Protein AF-A0A378MNL1-F1 (afdb_monomer_lite)

Structure (mmCIF, N/CA/C/O backbone):
data_AF-A0A378MNL1-F1
#
_entry.id   AF-A0A378MNL1-F1
#
loop_
_atom_site.group_PDB
_atom_site.id
_atom_site.type_symbol
_atom_site.label_atom_id
_atom_site.label_alt_id
_atom_site.label_comp_id
_atom_site.label_asym_id
_atom_site.label_entity_id
_atom_site.label_seq_id
_atom_site.pdbx_PDB_ins_code
_atom_site.Cartn_x
_atom_site.Cartn_y
_atom_site.Cartn_z
_atom_site.occupancy
_atom_site.B_iso_or_equiv
_atom_site.auth_seq_id
_atom_site.auth_comp_id
_atom_site.auth_asym_id
_atom_site.auth_atom_id
_atom_site.pdbx_PDB_model_num
ATOM 1 N N . MET A 1 1 ? 4.479 -5.679 9.907 1.00 75.38 1 MET A N 1
ATOM 2 C CA . MET A 1 1 ? 3.067 -5.256 10.039 1.00 75.38 1 MET A CA 1
ATOM 3 C C . MET A 1 1 ? 2.194 -6.286 10.758 1.00 75.38 1 MET A C 1
ATOM 5 O O . MET A 1 1 ? 1.502 -5.897 11.683 1.00 75.38 1 MET A O 1
ATOM 9 N N . ASN A 1 2 ? 2.254 -7.585 10.423 1.00 77.62 2 ASN A N 1
ATOM 10 C CA . ASN A 1 2 ? 1.423 -8.611 11.089 1.00 77.62 2 ASN A CA 1
ATOM 11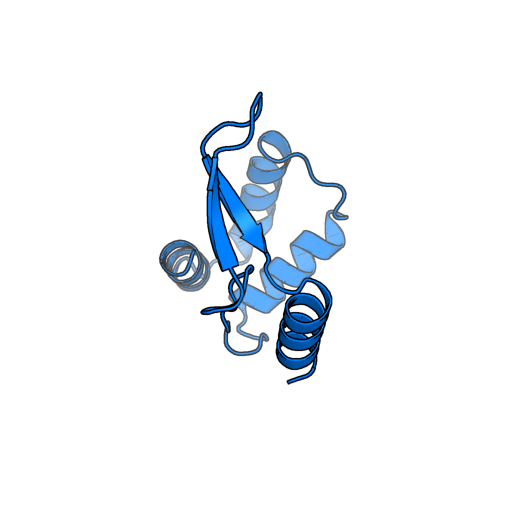 C C . ASN A 1 2 ? 1.551 -8.639 12.621 1.00 77.62 2 ASN A C 1
ATOM 13 O O . ASN A 1 2 ? 0.536 -8.599 13.302 1.00 77.62 2 ASN A O 1
ATOM 17 N N . ALA A 1 3 ? 2.776 -8.604 13.154 1.00 80.00 3 ALA A N 1
ATOM 18 C CA . ALA A 1 3 ? 2.997 -8.576 14.602 1.00 80.00 3 ALA A CA 1
ATOM 19 C C . ALA A 1 3 ? 2.374 -7.339 15.282 1.00 80.00 3 ALA A C 1
ATOM 21 O O . ALA A 1 3 ? 1.797 -7.447 16.357 1.00 80.00 3 ALA A O 1
ATOM 22 N N . LEU A 1 4 ? 2.420 -6.170 14.628 1.00 77.44 4 LEU A N 1
ATOM 23 C CA . LEU A 1 4 ? 1.775 -4.951 15.134 1.00 77.44 4 LEU A CA 1
ATOM 24 C C . LEU A 1 4 ? 0.247 -5.089 15.145 1.00 77.44 4 LEU A C 1
ATOM 26 O O . LEU A 1 4 ? -0.391 -4.666 16.103 1.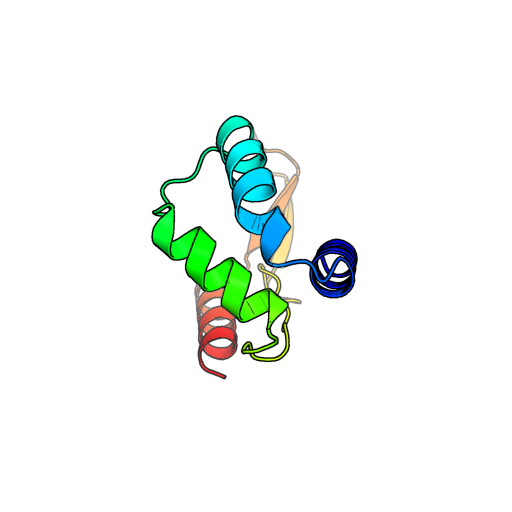00 77.44 4 LEU A O 1
ATOM 30 N N . LYS A 1 5 ? -0.336 -5.718 14.113 1.00 76.38 5 LYS A N 1
ATOM 31 C CA . LYS A 1 5 ? -1.768 -6.057 14.073 1.00 76.38 5 LYS A CA 1
ATOM 32 C C . LYS A 1 5 ? -2.149 -6.979 15.232 1.00 76.38 5 LYS A C 1
ATOM 34 O O . LYS A 1 5 ? -3.092 -6.678 15.954 1.00 76.38 5 LYS A O 1
ATOM 39 N N . GLU A 1 6 ? -1.424 -8.078 15.417 1.00 76.06 6 GLU A N 1
ATOM 40 C CA . GLU A 1 6 ? -1.687 -9.047 16.490 1.00 76.06 6 GLU A CA 1
ATOM 41 C C . GLU A 1 6 ? -1.577 -8.397 17.873 1.00 76.06 6 GLU A C 1
ATOM 43 O O . GLU A 1 6 ? -2.425 -8.616 18.739 1.00 76.06 6 GLU A O 1
ATOM 48 N N . GLN A 1 7 ? -0.589 -7.524 18.067 1.00 74.06 7 GLN A N 1
ATOM 49 C CA . GLN A 1 7 ? -0.426 -6.768 19.303 1.00 74.06 7 GLN A CA 1
ATOM 50 C C . GLN A 1 7 ? -1.554 -5.746 19.518 1.00 74.06 7 GLN A C 1
ATOM 52 O O . GLN A 1 7 ? -2.053 -5.613 20.632 1.00 74.06 7 GLN A O 1
ATOM 57 N N . ALA A 1 8 ? -1.994 -5.043 18.470 1.00 71.19 8 ALA A N 1
ATOM 58 C CA . ALA A 1 8 ? -3.088 -4.076 18.563 1.00 71.19 8 ALA A CA 1
ATOM 59 C C . ALA A 1 8 ? -4.428 -4.747 18.908 1.00 71.19 8 ALA A C 1
ATOM 61 O O . ALA A 1 8 ? -5.170 -4.241 19.748 1.00 71.19 8 ALA A O 1
ATOM 62 N N . VAL A 1 9 ? -4.713 -5.905 18.303 1.00 69.94 9 VAL A N 1
ATOM 63 C CA . VAL A 1 9 ? -5.925 -6.690 18.585 1.00 69.94 9 VAL A CA 1
ATOM 64 C C . VAL A 1 9 ? -5.863 -7.319 19.982 1.00 69.94 9 VAL A C 1
ATOM 66 O O . VAL A 1 9 ? -6.839 -7.255 20.725 1.00 69.94 9 VAL A O 1
ATOM 69 N N . SER A 1 10 ? -4.713 -7.871 20.386 1.00 66.25 10 SER A N 1
ATOM 70 C CA . SER A 1 10 ? -4.556 -8.506 21.707 1.00 66.25 10 SER A CA 1
ATOM 71 C C . SER A 1 10 ? -4.509 -7.512 22.876 1.00 66.25 10 SER A C 1
ATOM 73 O O . SER A 1 10 ? -4.891 -7.870 23.988 1.00 66.25 10 SER A O 1
ATOM 75 N N . ALA A 1 11 ? -4.114 -6.253 22.642 1.00 60.44 11 ALA A N 1
ATOM 76 C CA . ALA A 1 11 ? -4.140 -5.194 23.654 1.00 60.44 11 ALA A CA 1
ATOM 77 C C . ALA A 1 11 ? -5.565 -4.759 24.066 1.00 60.44 11 ALA A C 1
ATOM 79 O O . ALA A 1 11 ? -5.708 -4.055 25.068 1.00 60.44 11 ALA A O 1
ATOM 80 N N . GLY A 1 12 ? -6.601 -5.175 23.321 1.00 58.38 12 GLY A N 1
ATOM 81 C CA . GLY A 1 12 ? -7.975 -5.417 23.794 1.00 58.38 12 GLY A CA 1
ATOM 82 C C . GLY A 1 12 ? -8.749 -4.280 24.476 1.00 58.38 12 GLY A C 1
ATOM 83 O O . GLY A 1 12 ? -9.834 -4.522 24.998 1.00 58.38 12 GLY A O 1
ATOM 84 N N . SER A 1 13 ? -8.243 -3.048 24.517 1.00 63.41 13 SER A N 1
ATOM 85 C CA . SER A 1 13 ? -8.820 -1.996 25.355 1.00 63.41 13 SER A CA 1
ATOM 86 C C . SER A 1 13 ? -9.200 -0.770 24.532 1.00 63.41 13 SER A C 1
ATOM 88 O O . SER A 1 13 ? -8.406 0.150 24.339 1.00 63.41 13 SER A O 1
ATOM 90 N N . ILE A 1 14 ? -10.458 -0.751 24.080 1.00 69.88 14 ILE A N 1
ATOM 91 C CA . ILE A 1 14 ? -11.092 0.373 23.364 1.00 69.88 14 ILE A CA 1
ATOM 92 C C . ILE A 1 14 ? -10.950 1.684 24.156 1.00 69.88 14 ILE A C 1
ATOM 94 O O . ILE A 1 14 ? -10.822 2.757 23.573 1.00 69.88 14 ILE A O 1
ATOM 98 N N . THR A 1 15 ? -10.898 1.607 25.489 1.00 76.06 15 THR A N 1
ATOM 99 C CA . THR A 1 15 ? -10.752 2.769 26.376 1.00 76.06 15 THR A CA 1
ATOM 100 C C . THR A 1 15 ? -9.409 3.485 26.236 1.00 76.06 15 THR A C 1
ATOM 102 O O . THR A 1 15 ? -9.344 4.676 26.512 1.00 76.06 15 THR A O 1
ATOM 105 N N . LYS A 1 16 ? -8.352 2.804 25.772 1.00 78.44 16 LYS A N 1
ATOM 106 C CA . LYS A 1 16 ? -7.023 3.402 25.546 1.00 78.44 16 LYS A CA 1
ATOM 107 C C . LYS A 1 16 ? -6.842 3.954 24.130 1.00 78.44 16 LYS A C 1
ATOM 109 O O . LYS A 1 16 ? -5.816 4.568 23.848 1.00 78.44 16 LYS A O 1
ATOM 114 N N . LEU A 1 17 ? -7.812 3.746 23.233 1.00 77.62 17 LEU A N 1
ATOM 115 C CA . LEU A 1 17 ? -7.725 4.220 21.848 1.00 77.62 17 LEU A CA 1
ATOM 1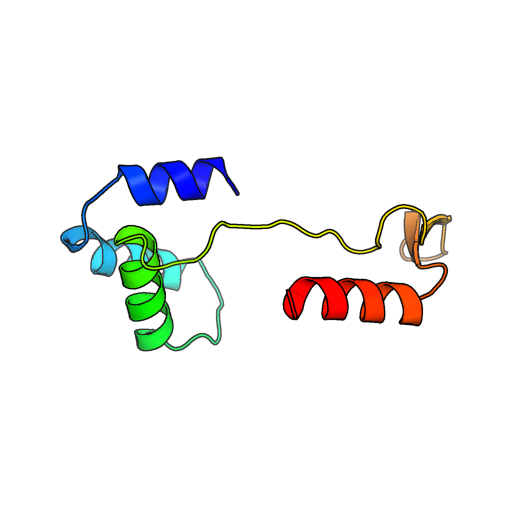16 C C . LEU A 1 17 ? -7.568 5.744 21.738 1.00 77.62 17 LEU A C 1
ATOM 118 O O . LEU A 1 17 ? -6.706 6.160 20.962 1.00 77.62 17 LEU A O 1
ATOM 122 N N . PRO A 1 18 ? -8.306 6.584 22.497 1.00 81.19 18 PRO A N 1
ATOM 123 C CA . PRO A 1 18 ? -8.109 8.033 22.443 1.00 81.19 18 PRO A CA 1
ATOM 124 C C . PRO A 1 18 ? -6.668 8.447 22.780 1.00 81.19 18 PRO A C 1
ATOM 126 O O . PRO A 1 18 ? -6.064 9.218 22.036 1.00 81.19 18 PRO A O 1
ATOM 129 N N . ASP A 1 19 ? -6.084 7.868 23.834 1.00 83.56 19 ASP A N 1
ATOM 130 C CA . ASP A 1 19 ? -4.712 8.166 24.267 1.00 83.56 19 ASP A CA 1
ATOM 131 C C . ASP A 1 19 ? -3.670 7.743 23.225 1.00 83.56 19 ASP A C 1
ATOM 133 O O . ASP A 1 19 ? -2.698 8.457 22.970 1.00 83.56 19 ASP A O 1
ATOM 137 N N . VAL A 1 20 ? -3.861 6.570 22.612 1.00 81.06 20 VAL A N 1
ATOM 138 C CA . VAL A 1 20 ? -2.975 6.062 21.556 1.00 81.06 20 VAL A CA 1
ATOM 139 C C . VAL A 1 20 ? -3.045 6.955 20.319 1.00 81.06 20 VAL A C 1
ATOM 141 O O . VAL A 1 20 ? -2.000 7.332 19.791 1.00 81.06 20 VAL A O 1
ATOM 144 N N . LEU A 1 21 ? -4.246 7.345 19.882 1.00 79.50 21 LEU A N 1
ATOM 145 C CA . LEU A 1 21 ? -4.423 8.250 18.743 1.00 79.50 21 LEU A CA 1
ATOM 146 C C . LEU A 1 21 ? -3.800 9.625 19.003 1.00 79.50 21 LEU A C 1
ATOM 148 O O . LEU A 1 21 ? -3.134 10.158 18.118 1.00 79.50 21 LEU A O 1
ATOM 152 N N . GLY A 1 22 ? -3.949 10.165 20.217 1.00 81.69 22 GLY A N 1
ATOM 153 C CA . GLY A 1 22 ? -3.316 11.425 20.611 1.00 81.69 22 GLY A CA 1
ATOM 154 C C . GLY A 1 22 ? -1.789 11.368 20.527 1.00 81.69 22 GLY A C 1
ATOM 155 O O . GLY A 1 22 ? -1.160 12.293 20.018 1.00 81.69 22 GLY A O 1
ATOM 156 N N . LYS A 1 23 ? -1.180 10.249 20.941 1.00 84.12 23 LYS A N 1
ATOM 157 C CA . LYS A 1 23 ? 0.267 10.034 20.781 1.00 84.12 23 LYS A CA 1
ATOM 158 C C . LYS A 1 23 ? 0.664 9.899 19.311 1.00 84.12 23 LYS A C 1
ATOM 160 O O . LYS A 1 23 ? 1.631 10.524 18.896 1.00 84.12 23 LYS A O 1
ATOM 165 N N . LEU A 1 24 ? -0.072 9.121 18.514 1.00 81.00 24 LEU A N 1
ATOM 166 C CA . LEU A 1 24 ? 0.249 8.893 17.099 1.00 81.00 24 LEU A CA 1
ATOM 167 C C . LEU A 1 24 ? 0.178 10.171 16.256 1.00 81.00 24 LEU A C 1
ATOM 169 O O . LEU A 1 24 ? 1.040 10.354 15.401 1.00 81.00 24 LEU A O 1
ATOM 173 N N . GLN A 1 25 ? -0.785 11.062 16.515 1.00 77.69 25 GLN A N 1
ATOM 174 C CA . GLN A 1 25 ? -0.900 12.345 15.805 1.00 77.69 25 GLN A CA 1
ATOM 175 C C . GLN A 1 25 ? 0.335 13.237 15.987 1.00 77.69 25 GLN A C 1
ATOM 177 O O . GLN A 1 25 ? 0.733 13.919 15.051 1.00 77.69 25 GLN A O 1
ATOM 182 N N . GLY A 1 26 ? 0.986 13.201 17.155 1.00 80.12 26 GLY A N 1
ATOM 183 C CA . GLY A 1 26 ? 2.218 13.962 17.392 1.00 80.12 26 GLY A CA 1
ATOM 184 C C . GLY A 1 26 ? 3.439 13.437 16.624 1.00 80.12 26 GLY A C 1
ATOM 185 O O . GLY A 1 26 ? 4.391 14.184 16.414 1.00 80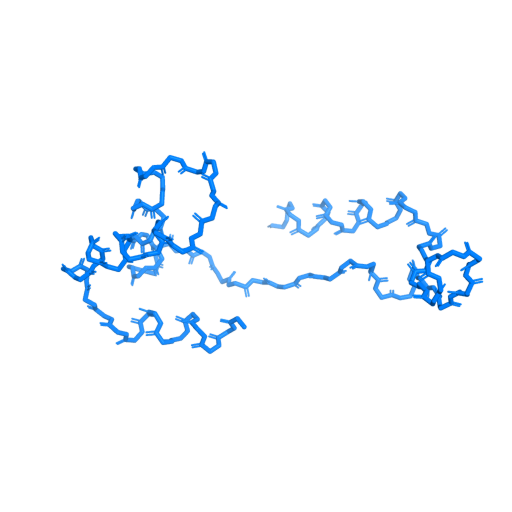.12 26 GLY A O 1
ATOM 186 N N . TYR A 1 27 ? 3.414 12.170 16.196 1.00 84.69 27 TYR A N 1
ATOM 187 C CA . TYR A 1 27 ? 4.539 11.498 15.529 1.00 84.69 27 TYR A CA 1
ATOM 188 C C . TYR A 1 27 ? 4.260 11.112 14.069 1.00 84.69 27 TYR A C 1
ATOM 190 O O . TYR A 1 27 ? 5.156 10.605 13.397 1.00 84.69 27 TYR A O 1
ATOM 198 N N . THR A 1 28 ? 3.042 11.338 13.568 1.00 84.81 28 THR A N 1
ATOM 199 C CA . THR A 1 28 ? 2.618 10.929 12.222 1.00 84.81 28 THR A CA 1
ATOM 200 C C . THR A 1 28 ? 2.055 12.123 11.469 1.00 84.81 28 THR A C 1
ATOM 202 O O . THR A 1 28 ? 1.035 12.682 11.860 1.00 84.81 28 THR A O 1
ATOM 205 N N . ALA A 1 29 ? 2.678 12.481 10.349 1.00 87.56 29 ALA A N 1
ATOM 206 C CA . ALA A 1 29 ? 2.082 13.414 9.401 1.00 87.56 29 ALA A CA 1
ATOM 207 C C . ALA A 1 29 ? 1.047 12.662 8.547 1.00 87.56 29 ALA A C 1
ATOM 209 O O . ALA A 1 29 ? 1.406 11.761 7.790 1.00 87.56 29 ALA A O 1
ATOM 210 N N . THR A 1 30 ? -0.235 13.001 8.695 1.00 87.69 30 THR A N 1
ATOM 211 C CA . THR A 1 30 ? -1.338 12.411 7.924 1.00 87.69 30 THR A CA 1
ATOM 212 C C . THR A 1 30 ? -2.419 13.451 7.644 1.00 87.69 30 THR A C 1
ATOM 214 O O . THR A 1 30 ? -2.654 14.347 8.450 1.00 87.69 30 THR A O 1
ATOM 217 N N . ASP A 1 31 ? -3.070 13.321 6.495 1.00 90.12 31 ASP A N 1
ATOM 218 C CA . ASP A 1 31 ? -4.247 14.080 6.072 1.00 90.12 31 ASP A CA 1
ATOM 219 C C . ASP A 1 31 ? -5.568 13.382 6.446 1.00 90.12 31 ASP A C 1
ATOM 221 O O . ASP A 1 31 ? -6.653 13.902 6.174 1.00 90.12 31 ASP A O 1
ATOM 225 N N . LEU A 1 32 ? -5.497 12.212 7.092 1.00 90.00 32 LEU A N 1
ATOM 226 C CA . LEU A 1 32 ? -6.673 11.462 7.506 1.00 90.00 32 LEU A CA 1
ATOM 227 C C . LEU A 1 32 ? -7.429 12.203 8.619 1.00 90.00 32 LEU A C 1
ATOM 229 O O . LEU A 1 32 ? -6.850 12.513 9.665 1.00 90.00 32 LEU A O 1
ATOM 233 N N . PRO A 1 33 ? -8.746 12.419 8.462 1.00 89.94 33 PRO A N 1
ATOM 234 C CA . PRO A 1 33 ? -9.572 12.984 9.517 1.00 89.94 33 PRO A CA 1
ATOM 235 C C . PRO A 1 33 ? -9.544 12.134 10.797 1.00 89.94 33 PRO A C 1
ATOM 237 O O . PRO A 1 33 ? -9.677 10.907 10.754 1.00 89.94 33 PRO A O 1
ATOM 240 N N . SER A 1 34 ? -9.459 12.778 11.964 1.00 85.50 34 SER A N 1
ATOM 241 C CA . SER A 1 34 ? -9.395 12.085 13.262 1.00 85.50 34 SER A CA 1
ATOM 242 C C . SER A 1 34 ? -10.592 11.161 13.523 1.00 85.50 34 SER A C 1
ATOM 244 O O . SER A 1 34 ? -10.438 10.109 14.141 1.00 85.50 34 SER A O 1
ATOM 246 N N . ASN A 1 35 ? -11.786 11.517 13.034 1.00 88.44 35 ASN A N 1
ATOM 247 C CA . ASN A 1 35 ? -12.987 10.685 13.155 1.00 88.44 35 ASN A CA 1
ATOM 248 C C . ASN A 1 35 ? -12.898 9.397 12.318 1.00 88.44 35 ASN A C 1
ATOM 250 O O . ASN A 1 35 ? -13.368 8.351 12.765 1.00 88.44 35 ASN A O 1
ATOM 254 N N . LEU A 1 36 ? -12.275 9.458 11.137 1.00 90.06 36 LEU A N 1
ATOM 255 C CA . LEU A 1 36 ? -12.029 8.297 10.289 1.00 90.06 36 LEU A CA 1
ATOM 256 C C . LEU A 1 36 ? -11.024 7.359 10.960 1.00 90.06 36 LEU A C 1
ATOM 258 O O . LEU A 1 36 ? -11.298 6.169 11.078 1.00 90.06 36 LEU A O 1
ATOM 262 N N . LEU A 1 37 ? -9.916 7.896 11.482 1.00 88.00 37 LEU A N 1
ATOM 263 C CA . LEU A 1 37 ? -8.928 7.116 12.237 1.00 88.00 37 LEU A CA 1
ATOM 264 C C . LEU A 1 37 ? -9.554 6.415 13.450 1.00 88.00 37 LEU A C 1
ATOM 266 O O . LEU A 1 37 ? -9.314 5.229 13.673 1.00 88.00 37 LEU A O 1
ATOM 270 N N . PHE A 1 38 ? -10.386 7.130 14.209 1.00 86.31 38 PHE A N 1
ATOM 271 C CA . PHE A 1 38 ? -11.070 6.579 15.376 1.00 86.31 38 PHE A CA 1
ATOM 272 C C . PHE A 1 38 ? -12.039 5.452 15.007 1.00 86.31 38 PHE A C 1
ATOM 274 O O . PHE A 1 38 ? -11.976 4.373 15.595 1.00 86.31 38 PHE A O 1
ATOM 281 N N . LYS A 1 39 ? -12.904 5.676 14.008 1.00 88.62 39 LYS A N 1
ATOM 282 C CA . LYS A 1 39 ? -13.876 4.675 13.557 1.00 88.62 39 LYS A CA 1
ATOM 283 C C . LYS A 1 39 ? -13.178 3.421 13.027 1.00 88.62 39 LYS A C 1
ATOM 285 O O . LYS A 1 39 ? -13.476 2.325 13.493 1.00 88.62 39 LYS A O 1
ATOM 290 N N . THR A 1 40 ? -12.202 3.589 12.134 1.00 88.31 40 THR A N 1
ATOM 291 C CA . THR A 1 40 ? -11.424 2.478 11.568 1.00 88.31 40 THR A CA 1
ATOM 292 C C . THR A 1 40 ? -10.671 1.709 12.654 1.00 88.31 40 THR A C 1
ATOM 294 O O . THR A 1 40 ? -10.652 0.480 12.636 1.00 88.31 40 THR A O 1
ATOM 297 N N . GLY A 1 41 ? -10.090 2.406 13.638 1.00 84.06 41 GLY A N 1
ATOM 298 C CA . GLY A 1 41 ? -9.419 1.772 14.774 1.00 84.06 41 GLY A CA 1
ATOM 299 C C . GLY A 1 41 ? -10.361 0.915 15.626 1.00 84.06 41 GLY A C 1
ATOM 300 O O . GLY A 1 41 ? -10.005 -0.205 15.992 1.00 84.06 41 GLY A O 1
ATOM 301 N N . ILE A 1 42 ? -11.576 1.402 15.903 1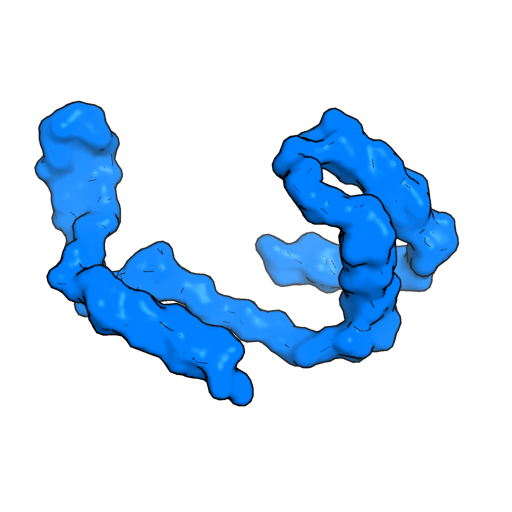.00 85.56 42 ILE A N 1
ATOM 302 C CA . ILE A 1 42 ? -12.603 0.635 16.623 1.00 85.56 42 ILE A CA 1
ATOM 303 C C . ILE A 1 42 ? -13.046 -0.587 15.818 1.00 85.56 42 ILE A C 1
ATOM 305 O O . ILE A 1 42 ? -13.076 -1.686 16.370 1.00 85.56 42 ILE A O 1
ATOM 309 N N . ASP A 1 43 ? -13.375 -0.414 14.536 1.00 87.44 43 ASP A N 1
ATOM 310 C CA . ASP A 1 43 ? -13.840 -1.511 13.682 1.00 87.44 43 ASP A CA 1
ATOM 311 C C . ASP A 1 43 ? -12.786 -2.629 13.598 1.00 87.44 43 ASP A C 1
ATOM 313 O O . ASP A 1 43 ? -13.126 -3.810 13.700 1.00 87.44 43 ASP A O 1
ATOM 317 N N . PHE A 1 44 ? -11.501 -2.265 13.540 1.00 84.50 44 PHE A N 1
ATOM 318 C CA . PHE A 1 44 ? -10.379 -3.204 13.558 1.00 84.50 44 PHE A CA 1
ATOM 319 C C . PHE A 1 44 ? -10.239 -3.973 14.879 1.00 84.50 44 PHE A C 1
ATOM 321 O O . PHE A 1 44 ? -10.100 -5.195 14.864 1.00 84.50 44 PHE A O 1
ATOM 328 N N . VAL A 1 45 ? -10.303 -3.290 16.031 1.00 80.31 45 VAL A N 1
ATOM 329 C CA . VAL A 1 45 ? -10.224 -3.942 17.357 1.00 80.31 45 VAL A CA 1
ATOM 330 C C . VAL A 1 45 ? -11.430 -4.850 17.607 1.00 80.31 45 VAL A C 1
ATOM 332 O O . VAL A 1 45 ? -11.285 -5.916 18.201 1.00 80.31 45 VAL A O 1
ATOM 335 N N . LEU A 1 46 ? -12.613 -4.458 17.131 1.00 83.94 46 LEU A N 1
ATOM 336 C CA . LEU A 1 46 ? -13.838 -5.254 17.232 1.00 83.94 46 LEU A CA 1
ATOM 337 C C . LEU A 1 46 ? -13.900 -6.413 16.225 1.00 83.94 46 LEU A C 1
ATOM 339 O O . LEU A 1 46 ? -14.891 -7.143 16.215 1.00 83.94 46 LEU A O 1
ATOM 343 N N . GLY A 1 47 ? -12.889 -6.578 15.365 1.00 80.94 47 GLY A N 1
ATOM 344 C CA . GLY A 1 47 ? -12.859 -7.637 14.356 1.00 80.94 47 GLY A CA 1
ATOM 345 C C . GLY A 1 47 ? -13.919 -7.483 13.263 1.00 80.94 47 GLY A C 1
ATOM 346 O O . GLY A 1 47 ? -14.230 -8.451 12.576 1.00 80.94 47 GLY A O 1
ATOM 347 N N . LYS A 1 48 ? -14.471 -6.278 13.070 1.00 85.12 48 LYS A N 1
ATOM 348 C CA . LYS A 1 48 ? -15.432 -5.952 12.003 1.00 85.12 48 LYS A CA 1
ATOM 349 C C . LYS A 1 48 ? -14.714 -5.656 10.684 1.00 85.12 48 LYS A C 1
ATOM 351 O O . LYS A 1 48 ? -15.035 -4.698 9.987 1.00 85.12 48 LYS A O 1
ATOM 356 N N . THR A 1 49 ? -13.697 -6.448 10.375 1.00 83.12 49 THR A N 1
ATOM 357 C CA . THR A 1 49 ? -12.828 -6.267 9.213 1.00 83.12 49 THR A CA 1
ATOM 358 C C . THR A 1 49 ? -12.615 -7.600 8.532 1.00 83.12 49 THR A C 1
ATOM 360 O O . THR A 1 49 ? -12.498 -8.627 9.201 1.00 83.12 49 THR A O 1
ATOM 363 N N . GLU A 1 50 ? -12.481 -7.571 7.216 1.00 85.75 50 GLU A N 1
ATOM 364 C CA . GLU A 1 50 ? -12.084 -8.740 6.443 1.00 85.75 50 GLU A CA 1
ATOM 365 C C . GLU A 1 50 ? -10.662 -9.214 6.807 1.00 85.75 50 GLU A C 1
ATOM 367 O O . GLU A 1 50 ? -9.875 -8.474 7.424 1.00 85.75 50 GLU A O 1
ATOM 372 N N . PRO A 1 51 ? -10.307 -10.468 6.469 1.00 86.19 51 PRO A N 1
ATOM 373 C CA . PRO A 1 51 ? -8.940 -10.950 6.590 1.00 86.19 51 PRO A CA 1
ATOM 374 C C . PRO A 1 51 ? -7.948 -10.006 5.901 1.00 86.19 51 PRO A C 1
ATOM 376 O O . PRO A 1 51 ? -8.182 -9.505 4.808 1.00 86.19 51 PRO A O 1
ATOM 379 N N . LEU A 1 52 ? -6.804 -9.765 6.549 1.00 86.81 52 LEU A N 1
ATOM 380 C CA . LEU A 1 52 ? -5.777 -8.902 5.969 1.00 86.81 52 LEU A CA 1
ATOM 381 C C . LEU A 1 52 ? -4.998 -9.682 4.908 1.00 86.81 52 LEU A C 1
ATOM 383 O O . LEU A 1 52 ? -4.133 -10.493 5.253 1.00 86.81 52 LEU A O 1
ATOM 387 N N . GLU A 1 53 ? -5.275 -9.400 3.643 1.00 91.44 53 GLU A N 1
ATOM 388 C CA . GLU A 1 53 ? -4.495 -9.902 2.516 1.00 91.44 53 GLU A CA 1
ATOM 389 C C . GLU A 1 53 ? -3.269 -9.025 2.226 1.00 91.44 53 GLU A C 1
ATOM 391 O O . GLU A 1 53 ? -3.133 -7.904 2.723 1.00 91.44 53 GLU A O 1
ATOM 396 N N . LYS A 1 54 ? -2.326 -9.553 1.440 1.00 93.38 54 LYS A N 1
ATOM 397 C CA . LYS A 1 54 ? -1.093 -8.850 1.074 1.00 93.38 54 LYS A CA 1
ATOM 398 C C . LYS A 1 54 ? -0.848 -8.941 -0.417 1.00 93.38 54 LYS A C 1
ATOM 400 O O . LYS A 1 54 ? -0.934 -10.013 -1.009 1.00 93.38 54 LYS A O 1
ATOM 405 N N . PHE A 1 55 ? -0.411 -7.823 -0.966 1.00 95.25 55 PHE A N 1
ATOM 406 C CA . PHE A 1 55 ? 0.065 -7.700 -2.330 1.00 95.25 55 PHE A CA 1
ATOM 407 C C . PHE A 1 55 ? 1.368 -6.901 -2.332 1.00 95.25 55 PHE A C 1
ATOM 409 O O . PHE A 1 55 ? 1.667 -6.174 -1.382 1.00 95.25 55 PHE A O 1
ATOM 416 N N . SER A 1 56 ? 2.194 -7.072 -3.358 1.00 95.69 56 SER A N 1
ATOM 417 C CA . SER A 1 56 ? 3.472 -6.370 -3.483 1.00 95.69 56 SER A CA 1
ATOM 418 C C . SER A 1 56 ? 3.642 -5.872 -4.909 1.00 95.69 56 SER A C 1
ATOM 420 O O . SER A 1 56 ? 3.338 -6.593 -5.856 1.00 95.69 56 SER A O 1
ATOM 422 N N . ILE A 1 57 ? 4.129 -4.638 -5.030 1.00 95.25 57 ILE A N 1
ATOM 423 C CA . ILE A 1 57 ? 4.409 -3.957 -6.294 1.00 95.25 57 ILE A CA 1
ATOM 424 C C . ILE A 1 57 ? 5.904 -3.594 -6.308 1.00 95.25 57 ILE A C 1
ATOM 426 O O . ILE A 1 57 ? 6.369 -3.032 -5.314 1.00 95.25 57 ILE A O 1
ATOM 430 N N . PRO A 1 58 ? 6.651 -3.873 -7.394 1.00 96.75 58 PRO A N 1
ATOM 431 C CA . PRO A 1 58 ? 6.198 -4.533 -8.620 1.00 96.75 58 PRO A CA 1
ATOM 432 C C . PRO A 1 58 ? 5.798 -6.003 -8.406 1.00 96.75 58 PRO A C 1
ATOM 434 O O . PRO A 1 58 ? 6.396 -6.712 -7.593 1.00 96.75 58 PRO A O 1
ATOM 437 N N . ALA A 1 59 ? 4.779 -6.466 -9.128 1.00 95.75 59 ALA A N 1
ATOM 438 C CA . ALA A 1 59 ? 4.306 -7.838 -9.056 1.00 95.75 59 ALA A CA 1
ATOM 439 C C . ALA A 1 59 ? 5.407 -8.808 -9.505 1.00 95.75 59 ALA A C 1
ATOM 441 O O . ALA A 1 59 ? 6.243 -8.503 -10.361 1.00 95.75 59 ALA A O 1
ATOM 442 N N . LYS A 1 60 ? 5.424 -9.995 -8.894 1.00 94.19 60 LYS A N 1
ATOM 443 C CA . LYS A 1 60 ? 6.478 -10.991 -9.106 1.00 94.19 60 LYS A CA 1
ATOM 444 C C . LYS A 1 60 ? 6.617 -11.333 -10.595 1.00 94.19 60 LYS A C 1
ATOM 446 O O . LYS A 1 60 ? 5.648 -11.746 -11.219 1.00 94.19 60 LYS A O 1
ATOM 451 N N . GLY A 1 61 ? 7.836 -11.216 -11.119 1.00 94.38 61 GLY A N 1
ATOM 452 C CA . GLY A 1 61 ? 8.144 -11.512 -12.521 1.00 94.38 61 GLY A CA 1
ATOM 453 C C . GLY A 1 61 ? 7.830 -10.382 -13.506 1.00 94.38 61 GLY A C 1
ATOM 454 O O . GLY A 1 61 ? 8.009 -10.592 -14.696 1.00 94.38 61 GLY A O 1
ATOM 455 N N . LEU A 1 62 ? 7.383 -9.212 -13.028 1.00 95.44 62 LEU A N 1
ATOM 456 C CA . LEU A 1 62 ? 7.168 -8.001 -13.835 1.00 95.44 62 LEU A CA 1
ATOM 457 C C . LEU A 1 62 ? 8.188 -6.898 -13.507 1.00 95.44 62 LEU A C 1
ATOM 459 O O . LEU A 1 62 ? 7.854 -5.706 -13.527 1.00 95.44 62 LEU A O 1
ATOM 463 N N . TRP A 1 63 ? 9.394 -7.293 -13.106 1.00 97.44 63 TRP A N 1
ATOM 464 C CA . TRP A 1 63 ? 10.488 -6.376 -12.823 1.00 97.44 63 TRP A CA 1
ATOM 465 C C . TRP A 1 63 ? 11.855 -7.046 -12.960 1.00 97.44 63 TRP A C 1
ATOM 467 O O . TRP A 1 63 ? 11.996 -8.253 -12.739 1.00 97.44 63 TRP A O 1
ATOM 477 N N . HIS A 1 64 ? 12.877 -6.225 -13.199 1.00 97.38 64 HIS A N 1
ATOM 478 C CA . HIS A 1 64 ? 14.283 -6.617 -13.143 1.00 97.38 64 HIS A CA 1
ATOM 479 C C . HIS A 1 64 ? 15.138 -5.551 -12.433 1.00 97.38 64 HIS A C 1
ATOM 481 O O . HIS A 1 64 ? 14.755 -4.377 -12.377 1.00 97.38 64 HIS A O 1
ATOM 487 N N . PRO A 1 65 ? 16.282 -5.940 -11.838 1.00 97.06 65 PRO A N 1
ATOM 488 C CA . PRO A 1 65 ? 17.236 -4.978 -11.307 1.00 97.06 65 PRO A CA 1
ATOM 489 C C . PRO A 1 65 ? 17.911 -4.219 -12.454 1.00 97.06 65 PRO A C 1
ATOM 491 O O . PRO A 1 65 ? 18.396 -4.826 -13.407 1.00 97.06 65 PRO A O 1
ATOM 494 N N . GLU A 1 66 ? 17.993 -2.899 -12.334 1.00 97.44 66 GLU A N 1
ATOM 495 C CA . GLU A 1 66 ? 18.719 -2.036 -13.267 1.00 97.44 66 GLU A CA 1
ATOM 496 C C . GLU A 1 66 ? 19.512 -0.989 -12.490 1.00 97.44 66 GLU A C 1
ATOM 498 O O . GLU A 1 66 ? 19.066 -0.523 -11.445 1.00 97.44 66 GLU A O 1
ATOM 503 N N . ARG A 1 67 ? 20.674 -0.587 -13.009 1.00 96.50 67 ARG A N 1
ATOM 504 C CA . ARG A 1 67 ? 21.419 0.559 -12.488 1.00 96.50 67 ARG A CA 1
ATOM 505 C C . ARG A 1 67 ? 21.244 1.759 -13.412 1.00 96.50 67 ARG A C 1
ATOM 507 O O . ARG A 1 67 ? 21.618 1.688 -14.579 1.00 96.50 67 ARG A O 1
ATOM 514 N N . ILE A 1 68 ? 20.717 2.857 -12.877 1.00 96.38 68 ILE A N 1
ATOM 515 C CA . ILE A 1 68 ? 20.497 4.118 -13.594 1.00 96.38 68 ILE A CA 1
ATOM 516 C C . ILE A 1 68 ? 21.436 5.181 -13.021 1.00 96.38 68 ILE A C 1
ATOM 518 O O . ILE A 1 68 ? 21.613 5.272 -11.803 1.00 96.38 68 ILE A O 1
ATOM 522 N N . ASP A 1 69 ? 22.032 5.997 -13.890 1.00 95.69 69 ASP A N 1
ATOM 523 C CA . ASP A 1 69 ? 22.871 7.115 -13.457 1.00 95.69 69 ASP A CA 1
ATOM 524 C C . ASP A 1 69 ? 22.065 8.135 -12.633 1.00 95.69 69 ASP A C 1
ATOM 526 O O . ASP A 1 69 ? 20.962 8.524 -13.019 1.00 95.69 69 ASP A O 1
ATOM 530 N N . GLY A 1 70 ? 22.607 8.541 -11.481 1.00 94.56 70 GLY A N 1
ATOM 531 C CA . GLY A 1 70 ? 21.918 9.334 -10.457 1.00 94.56 70 GLY A CA 1
ATOM 532 C C . GLY A 1 70 ? 21.273 8.483 -9.347 1.00 94.56 70 GLY A C 1
ATOM 533 O O . GLY A 1 70 ? 21.847 8.412 -8.260 1.00 94.56 70 GLY A O 1
ATOM 534 N N . PRO A 1 71 ? 20.106 7.839 -9.561 1.00 92.75 71 PRO A N 1
ATOM 535 C CA . PRO A 1 71 ? 19.414 7.052 -8.532 1.00 92.75 71 PRO A CA 1
ATOM 536 C C . PRO A 1 71 ? 20.144 5.776 -8.084 1.00 92.75 71 PRO A C 1
ATOM 538 O O . PRO A 1 71 ? 19.866 5.276 -6.996 1.00 92.75 71 PRO A O 1
ATOM 541 N N . GLY A 1 72 ? 21.065 5.244 -8.896 1.00 96.38 72 GLY A N 1
ATOM 542 C CA . GLY A 1 72 ? 21.775 4.001 -8.601 1.0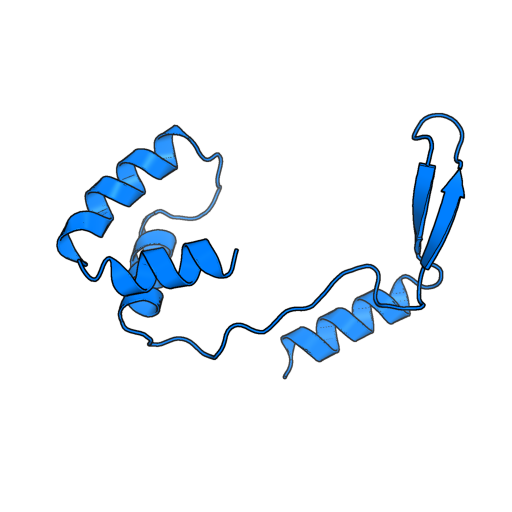0 96.38 72 GLY A CA 1
ATOM 543 C C . GLY A 1 72 ? 20.951 2.760 -8.947 1.00 96.38 72 GLY A C 1
ATOM 544 O O . GLY A 1 72 ? 20.359 2.689 -10.024 1.00 96.38 72 GLY A O 1
ATOM 545 N N . ASP A 1 73 ? 20.960 1.759 -8.066 1.00 96.94 73 ASP A N 1
ATOM 546 C CA . ASP A 1 73 ? 20.281 0.481 -8.299 1.00 96.94 73 ASP A CA 1
ATOM 547 C C . ASP A 1 73 ? 18.776 0.611 -8.016 1.00 96.94 73 ASP A C 1
ATOM 549 O O . ASP A 1 73 ? 18.357 1.025 -6.933 1.00 96.94 73 ASP A O 1
ATOM 553 N N . VAL A 1 74 ? 17.956 0.238 -8.995 1.00 96.62 74 VAL A N 1
ATOM 554 C CA . VAL A 1 74 ? 16.496 0.331 -8.946 1.00 96.62 74 VAL A CA 1
ATOM 555 C C . VAL A 1 74 ? 15.843 -0.995 -9.326 1.00 96.62 74 VAL A C 1
ATOM 557 O O . VAL A 1 74 ? 16.443 -1.861 -9.963 1.00 96.62 74 VAL A O 1
ATOM 560 N N . LEU A 1 75 ? 14.567 -1.131 -8.967 1.00 96.94 75 LEU A N 1
ATOM 561 C CA . LEU A 1 75 ? 13.690 -2.174 -9.495 1.00 96.94 75 LEU A CA 1
ATOM 562 C C . LEU A 1 75 ? 12.927 -1.586 -10.680 1.00 96.94 75 LEU A C 1
ATOM 564 O O . LEU A 1 75 ? 11.949 -0.858 -10.485 1.00 96.94 75 LEU A O 1
ATOM 568 N N . ARG A 1 76 ? 13.375 -1.861 -11.908 1.00 95.81 76 ARG A N 1
ATOM 569 C CA . ARG A 1 76 ? 12.652 -1.406 -13.093 1.00 95.81 76 ARG A CA 1
ATOM 570 C C . ARG A 1 76 ? 11.429 -2.288 -13.305 1.00 95.81 76 ARG A C 1
ATOM 572 O O . ARG A 1 76 ? 11.540 -3.506 -13.362 1.00 95.81 76 ARG A O 1
ATOM 579 N N . MET A 1 77 ? 10.266 -1.656 -13.434 1.00 96.31 77 MET A N 1
ATOM 580 C CA . MET A 1 77 ? 9.038 -2.328 -13.856 1.00 96.31 77 MET A CA 1
ATOM 581 C C . MET A 1 77 ? 9.097 -2.624 -15.352 1.00 96.31 77 MET A C 1
ATOM 583 O O . MET A 1 77 ? 9.267 -1.699 -16.145 1.00 96.31 77 MET A O 1
ATOM 587 N N . ASP A 1 78 ? 8.909 -3.889 -15.720 1.00 95.50 78 ASP A N 1
ATOM 588 C CA . ASP A 1 78 ? 8.885 -4.319 -17.124 1.00 95.50 78 ASP A CA 1
ATOM 589 C C . ASP A 1 78 ? 7.607 -3.869 -17.834 1.00 95.50 78 ASP A C 1
ATOM 591 O O . ASP A 1 78 ? 7.635 -3.432 -18.981 1.00 95.50 78 ASP A O 1
ATOM 595 N N . ASP A 1 79 ? 6.480 -3.952 -17.122 1.00 95.19 79 ASP A N 1
ATOM 596 C CA . ASP A 1 79 ? 5.160 -3.596 -17.630 1.00 95.19 79 ASP A CA 1
ATOM 597 C C . ASP A 1 79 ? 4.330 -2.922 -16.529 1.00 95.19 79 ASP A C 1
ATOM 599 O O . ASP A 1 79 ? 3.824 -3.552 -15.592 1.00 95.19 79 ASP A O 1
ATOM 603 N N . VAL A 1 80 ? 4.191 -1.603 -16.640 1.00 96.62 80 VAL A N 1
ATOM 604 C CA . VAL A 1 80 ? 3.414 -0.785 -15.701 1.00 96.62 80 VAL A CA 1
ATOM 605 C C . VAL A 1 80 ? 1.917 -1.103 -15.787 1.00 96.62 80 VAL A C 1
ATOM 607 O O . VAL A 1 80 ? 1.236 -1.112 -14.760 1.00 96.62 80 VAL A O 1
ATOM 610 N N . ALA A 1 81 ? 1.394 -1.406 -16.979 1.00 97.25 81 ALA A N 1
ATOM 611 C CA . ALA A 1 81 ? -0.023 -1.696 -17.173 1.00 97.25 81 ALA A CA 1
ATOM 612 C C . ALA A 1 81 ? -0.403 -3.044 -16.545 1.00 97.25 81 ALA A C 1
ATOM 614 O O . ALA A 1 81 ? -1.422 -3.138 -15.858 1.00 97.25 81 ALA A O 1
ATOM 615 N N . ALA A 1 82 ? 0.445 -4.064 -16.695 1.00 96.88 82 ALA A N 1
ATOM 616 C CA . ALA A 1 82 ? 0.250 -5.352 -16.036 1.00 96.88 82 ALA A CA 1
ATOM 617 C C . ALA A 1 82 ? 0.320 -5.239 -14.501 1.00 96.88 82 ALA A C 1
ATOM 619 O O . ALA A 1 82 ? -0.485 -5.855 -13.803 1.00 96.88 82 ALA A O 1
ATOM 620 N N . ASN A 1 83 ? 1.211 -4.397 -13.962 1.00 97.31 83 ASN A N 1
ATOM 621 C CA . ASN A 1 83 ? 1.252 -4.090 -12.527 1.00 97.31 83 ASN A CA 1
ATOM 622 C C . ASN A 1 83 ? -0.027 -3.388 -12.040 1.00 97.31 83 ASN A C 1
ATOM 624 O O . ASN A 1 83 ? -0.581 -3.763 -11.005 1.00 97.31 83 ASN A O 1
ATOM 628 N N . ALA A 1 84 ? -0.517 -2.398 -12.791 1.00 97.25 84 ALA A N 1
ATOM 629 C CA . ALA A 1 84 ? -1.758 -1.695 -12.474 1.00 97.25 84 ALA A CA 1
ATOM 630 C C . ALA A 1 84 ? -2.965 -2.643 -12.499 1.00 97.25 84 ALA A C 1
ATOM 632 O O . ALA A 1 84 ? -3.788 -2.616 -11.584 1.00 97.25 84 ALA A O 1
ATOM 633 N N . LYS A 1 85 ? -3.033 -3.530 -13.499 1.00 97.00 85 LYS A N 1
ATOM 634 C CA . LYS A 1 85 ? -4.057 -4.573 -13.572 1.00 97.00 85 LYS A CA 1
ATOM 635 C C . LYS A 1 85 ? -3.970 -5.534 -12.386 1.00 97.00 85 LYS A C 1
ATOM 637 O O . LYS A 1 85 ? -4.989 -5.795 -11.762 1.00 97.00 85 LYS A O 1
ATOM 642 N N . ALA A 1 86 ? -2.778 -6.015 -12.034 1.00 96.25 86 ALA A N 1
ATOM 643 C CA . ALA A 1 86 ? -2.600 -6.911 -10.892 1.00 96.25 86 ALA A CA 1
ATOM 644 C C . ALA A 1 86 ? -3.035 -6.262 -9.565 1.00 96.25 86 ALA A C 1
ATOM 646 O O . ALA A 1 86 ? -3.623 -6.933 -8.719 1.00 96.25 86 ALA A O 1
ATOM 647 N N . LEU A 1 87 ? -2.800 -4.954 -9.396 1.00 97.06 87 LEU A N 1
ATOM 648 C CA . LEU A 1 87 ? -3.309 -4.196 -8.252 1.00 97.06 87 LEU A CA 1
ATOM 649 C C . LEU A 1 87 ? -4.840 -4.086 -8.270 1.00 97.06 87 LEU A C 1
ATOM 651 O O . LEU A 1 87 ? -5.470 -4.311 -7.243 1.00 97.06 87 LEU A O 1
ATOM 655 N N . GLN A 1 88 ? -5.448 -3.759 -9.412 1.00 97.38 88 GLN A N 1
ATOM 656 C CA . GLN A 1 88 ? -6.910 -3.686 -9.531 1.00 97.38 88 GLN A CA 1
ATOM 657 C C . GLN A 1 88 ? -7.566 -5.040 -9.254 1.00 97.38 88 GLN A C 1
ATOM 659 O O . GLN A 1 88 ? -8.527 -5.113 -8.495 1.00 97.38 88 GLN A O 1
ATOM 664 N N . ASP A 1 89 ? -7.011 -6.113 -9.814 1.00 96.38 89 ASP A N 1
ATOM 665 C CA . ASP A 1 89 ? -7.478 -7.476 -9.580 1.00 96.38 89 ASP A CA 1
ATOM 666 C C . ASP A 1 89 ? -7.300 -7.882 -8.106 1.00 96.38 89 ASP A C 1
ATOM 668 O O . ASP A 1 89 ? -8.057 -8.707 -7.615 1.00 96.38 89 ASP A O 1
ATOM 672 N N . PHE A 1 90 ? -6.323 -7.324 -7.380 1.00 96.06 90 PHE A N 1
ATOM 673 C CA . PHE A 1 90 ? -6.181 -7.529 -5.934 1.00 96.06 90 PHE A CA 1
ATOM 674 C C . PHE A 1 90 ? -7.226 -6.751 -5.122 1.00 96.06 90 PHE A C 1
ATOM 676 O O . PHE A 1 90 ? -7.767 -7.300 -4.171 1.00 96.06 90 PHE A O 1
ATOM 683 N N . LEU A 1 91 ? -7.513 -5.499 -5.491 1.00 95.69 91 LEU A N 1
ATOM 684 C CA . LEU A 1 91 ? -8.447 -4.624 -4.767 1.00 95.69 91 LEU A CA 1
ATOM 685 C C . LEU A 1 91 ? -9.930 -4.949 -5.012 1.00 95.69 91 LEU A C 1
ATOM 687 O O . LEU A 1 91 ? -10.762 -4.539 -4.212 1.00 95.69 91 LEU A O 1
ATOM 691 N N . ASN A 1 92 ? -10.256 -5.636 -6.112 1.00 95.62 92 ASN A N 1
ATOM 692 C CA . ASN A 1 92 ? -11.628 -5.997 -6.499 1.00 95.62 92 ASN A CA 1
ATOM 693 C C . ASN A 1 92 ? -12.016 -7.448 -6.153 1.00 95.62 92 ASN A C 1
ATOM 695 O O . ASN A 1 92 ? -13.050 -7.923 -6.628 1.00 95.62 92 ASN A O 1
ATOM 699 N N . LYS A 1 93 ? -11.165 -8.171 -5.420 1.00 83.94 93 LYS A N 1
ATOM 700 C CA . LYS A 1 93 ? -11.529 -9.470 -4.836 1.00 83.94 93 LYS A CA 1
ATOM 701 C C . LYS A 1 93 ? -12.554 -9.285 -3.731 1.00 83.94 93 LYS A C 1
ATOM 703 O O . LYS A 1 93 ? -13.408 -10.190 -3.621 1.00 83.94 93 LYS A O 1
#

Organism: Listeria grayi (NCBI:txid1641)

Foldseek 3Di:
DVVVLVVLLVVLDLPCLVVVLVVVVVVDDDPDDPVNVNVVSVCSNVVVDDDDDDDDPPHPPQWDWDQDPPVGIDTDGNDPVVSVVVVVVVVVD

Sequence (93 aa):
MNALKEQAVSAGSITKLPDVLGKLQGYTATDLPSNLLFKTGIDFVLGKTEPLEKFSIPAKGLWHPERIDGPGDVLRMDDVAANAKALQDFLNK

pLDDT: mean 87.37, std 9.4, range [58.38, 97.44]

Radius of gyration: 18.49 Å; chains: 1; bounding box: 38×26×44 Å

Secondary structure (DSSP, 8-state):
-HHHHHHHHHT--GGGHHHHHHHHHHH----S-HHHHHHHHHHHHTT-S-------SSPTTSEEEEEETTTEEEEEES-HHHHHHHHHHHHT-